Protein AF-A0A920E209-F1 (afdb_monomer)

Mean predicted aligned error: 7.79 Å

Structure (mmCIF, N/CA/C/O backbone):
data_AF-A0A920E209-F1
#
_entry.id   AF-A0A920E209-F1
#
loop_
_atom_site.group_PDB
_atom_site.id
_atom_site.type_symbol
_atom_site.label_atom_id
_atom_site.label_alt_id
_atom_site.label_comp_id
_atom_site.label_asym_id
_atom_site.label_entity_id
_atom_site.label_seq_id
_atom_site.pdbx_PDB_ins_code
_atom_site.Cartn_x
_atom_site.Cartn_y
_atom_site.Cartn_z
_atom_site.occupancy
_atom_site.B_iso_or_equiv
_atom_site.auth_seq_id
_atom_site.auth_comp_id
_atom_site.auth_asym_id
_atom_site.auth_atom_id
_atom_site.pdbx_PDB_model_num
ATOM 1 N N . MET A 1 1 ? -25.751 4.211 26.851 1.00 47.56 1 MET A N 1
ATOM 2 C CA . MET A 1 1 ? -25.459 3.752 25.476 1.00 47.56 1 MET A CA 1
ATOM 3 C C . MET A 1 1 ? -23.977 3.979 25.230 1.00 47.56 1 MET A C 1
ATOM 5 O O . MET A 1 1 ? -23.558 5.127 25.283 1.00 47.56 1 MET A O 1
ATOM 9 N N . PHE A 1 2 ? -23.176 2.920 25.103 1.00 62.81 2 PHE A N 1
ATOM 10 C CA . PHE A 1 2 ? -21.731 3.042 24.882 1.00 62.81 2 PHE A CA 1
ATOM 11 C C . PHE A 1 2 ? -21.479 2.940 23.378 1.00 62.81 2 PHE A C 1
ATOM 13 O O . PHE A 1 2 ? -21.794 1.918 22.775 1.00 62.81 2 PHE A O 1
ATOM 20 N N . ILE A 1 3 ? -21.002 4.022 22.769 1.00 62.69 3 ILE A N 1
ATOM 21 C CA . ILE A 1 3 ? -20.596 4.047 21.365 1.00 62.69 3 ILE A CA 1
ATOM 22 C C . ILE A 1 3 ? -19.070 4.036 21.363 1.00 62.69 3 ILE A C 1
ATOM 24 O O . ILE A 1 3 ? -18.455 4.956 21.902 1.00 62.69 3 ILE A O 1
ATOM 28 N N . ASP A 1 4 ? -18.467 3.007 20.770 1.00 79.12 4 ASP A N 1
ATOM 29 C CA . ASP A 1 4 ? -17.036 3.004 20.477 1.00 79.12 4 ASP A CA 1
ATOM 30 C C . ASP A 1 4 ? -16.832 3.424 19.017 1.00 79.12 4 ASP A C 1
ATOM 32 O O . ASP A 1 4 ? -17.442 2.868 18.105 1.00 79.12 4 ASP A O 1
ATOM 36 N N . GLN A 1 5 ? -16.017 4.453 18.805 1.00 82.81 5 GLN A N 1
ATOM 37 C CA . GLN A 1 5 ? -15.680 4.998 17.493 1.00 82.81 5 GLN A CA 1
ATOM 38 C C . GLN A 1 5 ? -14.164 5.140 17.397 1.00 82.81 5 GLN A C 1
ATOM 40 O O . GLN A 1 5 ? -13.503 5.599 18.333 1.00 82.81 5 GLN A O 1
ATOM 45 N N . ALA A 1 6 ? -13.617 4.775 16.241 1.00 86.06 6 ALA A N 1
ATOM 46 C CA . ALA A 1 6 ? -12.212 4.957 15.916 1.00 86.06 6 ALA A CA 1
ATOM 47 C C . ALA A 1 6 ? -12.084 5.560 14.515 1.00 86.06 6 ALA A C 1
ATOM 49 O O . ALA A 1 6 ? -12.798 5.174 13.592 1.00 86.06 6 ALA A O 1
ATOM 50 N N . GLN A 1 7 ? -11.160 6.507 14.363 1.00 87.62 7 GLN A N 1
ATOM 51 C CA . GLN A 1 7 ? -10.811 7.097 13.076 1.00 87.62 7 GLN A CA 1
ATOM 52 C C . GLN A 1 7 ? -9.465 6.538 12.624 1.00 87.62 7 GLN A C 1
ATOM 54 O O . GLN A 1 7 ? -8.483 6.603 13.368 1.00 87.62 7 GLN A O 1
ATOM 59 N N . LEU A 1 8 ? -9.435 6.013 11.401 1.00 89.62 8 LEU A N 1
ATOM 60 C CA . LEU A 1 8 ? -8.256 5.408 10.794 1.00 89.62 8 LEU A CA 1
ATOM 61 C C . LEU A 1 8 ? -7.813 6.177 9.553 1.00 89.62 8 LEU A C 1
ATOM 63 O O . LEU A 1 8 ? -8.634 6.642 8.766 1.00 89.62 8 LEU A O 1
ATOM 67 N N . GLU A 1 9 ? -6.502 6.256 9.364 1.00 91.38 9 GLU A N 1
ATOM 68 C CA . GLU A 1 9 ? -5.861 6.717 8.140 1.00 91.38 9 GLU A CA 1
ATOM 69 C C . GLU A 1 9 ? -5.362 5.488 7.368 1.00 91.38 9 GLU A C 1
ATOM 71 O O . GLU A 1 9 ? -4.447 4.782 7.807 1.00 91.38 9 GLU A O 1
ATOM 76 N N . LEU A 1 10 ? -5.992 5.210 6.226 1.00 90.88 10 LEU A N 1
ATOM 77 C CA . LEU A 1 10 ? -5.671 4.067 5.373 1.00 90.88 10 LEU A CA 1
ATOM 78 C C . LEU A 1 10 ? -5.026 4.564 4.080 1.00 90.88 10 LEU A C 1
ATOM 80 O O . LEU A 1 10 ? -5.593 5.402 3.380 1.00 90.88 10 LEU A O 1
ATOM 84 N N . GLN A 1 11 ? -3.861 4.020 3.740 1.00 91.62 11 GLN A N 1
ATOM 85 C CA . GLN A 1 11 ? -3.158 4.335 2.502 1.00 91.62 11 GLN A CA 1
ATOM 86 C C . GLN A 1 11 ? -2.839 3.053 1.732 1.00 91.62 11 GLN A C 1
ATOM 88 O O . GLN A 1 11 ? -2.039 2.230 2.176 1.00 91.62 11 GLN A O 1
ATOM 93 N N . ALA A 1 12 ? -3.447 2.891 0.557 1.00 89.06 12 ALA A N 1
ATOM 94 C CA . ALA A 1 12 ? -3.107 1.799 -0.348 1.00 89.06 12 ALA A CA 1
ATOM 95 C C . ALA A 1 12 ? -1.672 1.941 -0.886 1.00 89.06 12 ALA A C 1
ATOM 97 O O . ALA A 1 12 ? -1.108 3.039 -0.943 1.00 89.06 12 ALA A O 1
ATOM 98 N N . GLY A 1 13 ? -1.095 0.817 -1.298 1.00 90.00 13 GLY A N 1
ATOM 99 C CA . GLY A 1 13 ? 0.233 0.770 -1.882 1.00 90.00 13 GLY A CA 1
ATOM 100 C C . GLY A 1 13 ? 0.244 1.406 -3.264 1.00 90.00 13 GLY A C 1
ATOM 101 O O . GLY A 1 13 ? -0.689 1.236 -4.052 1.00 90.00 13 GLY A O 1
ATOM 102 N N . LYS A 1 14 ? 1.320 2.121 -3.595 1.00 90.56 14 LYS A N 1
ATOM 103 C CA . LYS A 1 14 ? 1.521 2.615 -4.962 1.00 90.56 14 LYS A CA 1
ATOM 104 C C . LYS A 1 14 ? 1.881 1.456 -5.888 1.00 90.56 14 LYS A C 1
ATOM 106 O O . LYS A 1 14 ? 2.532 0.503 -5.462 1.00 90.56 14 LYS A O 1
ATOM 111 N N . GLY A 1 15 ? 1.489 1.551 -7.157 1.00 88.69 15 GLY A N 1
ATOM 112 C CA . GLY A 1 15 ? 2.018 0.667 -8.196 1.00 88.69 15 GLY A CA 1
ATOM 113 C C . GLY A 1 15 ? 3.533 0.834 -8.337 1.00 88.69 15 GLY A C 1
ATOM 114 O O . GLY A 1 15 ? 4.059 1.935 -8.161 1.00 88.69 15 GLY A O 1
ATOM 115 N N . GLY A 1 16 ? 4.224 -0.263 -8.624 1.00 89.19 16 GLY A N 1
ATOM 116 C CA . GLY A 1 16 ? 5.644 -0.268 -8.942 1.00 89.19 16 GLY A CA 1
ATOM 117 C C . GLY A 1 16 ? 5.911 0.379 -10.296 1.00 89.19 16 GLY A C 1
ATOM 118 O O . GLY A 1 16 ? 5.049 0.389 -11.175 1.00 89.19 16 GLY A O 1
ATOM 119 N N . ALA A 1 17 ? 7.117 0.909 -10.477 1.00 88.31 17 ALA A N 1
ATOM 120 C CA . ALA A 1 17 ? 7.557 1.394 -11.778 1.00 88.31 17 ALA A CA 1
ATOM 121 C C . ALA A 1 17 ? 7.854 0.208 -12.708 1.00 88.31 17 ALA A C 1
ATOM 123 O O . ALA A 1 17 ? 8.466 -0.773 -12.285 1.00 88.31 17 ALA A O 1
ATOM 124 N N . GLY A 1 18 ? 7.430 0.303 -13.970 1.00 86.81 18 GLY A N 1
ATOM 125 C CA . GLY A 1 18 ? 7.960 -0.563 -15.024 1.00 86.81 18 GLY A CA 1
ATOM 126 C C . GLY A 1 18 ? 9.395 -0.172 -15.370 1.00 86.81 18 GLY A C 1
A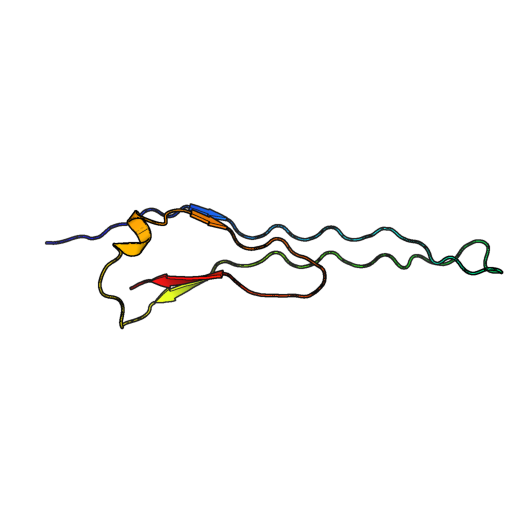TOM 127 O O . GLY A 1 18 ? 9.824 0.950 -15.089 1.00 86.81 18 GLY A O 1
ATOM 128 N N . SER A 1 19 ? 10.140 -1.087 -15.979 1.00 88.69 19 SER A N 1
ATOM 129 C CA . SER A 1 19 ? 11.481 -0.800 -16.480 1.00 88.69 19 SER A CA 1
ATOM 130 C C . SER A 1 19 ? 11.453 -0.559 -17.985 1.00 88.69 19 SER A C 1
ATOM 132 O O . SER A 1 19 ? 10.711 -1.199 -18.724 1.00 88.69 19 SER A O 1
ATOM 134 N N . ILE A 1 20 ? 12.284 0.376 -18.446 1.00 88.75 20 ILE A N 1
ATOM 135 C CA . ILE A 1 20 ? 12.596 0.541 -19.865 1.00 88.75 20 ILE A CA 1
ATOM 136 C C . ILE A 1 20 ? 14.007 -0.003 -20.052 1.00 88.75 20 ILE A C 1
ATOM 138 O O . ILE A 1 20 ? 14.979 0.619 -19.623 1.00 88.75 20 ILE A O 1
ATOM 142 N N . SER A 1 21 ? 14.117 -1.174 -20.667 1.00 88.88 21 SER A N 1
ATOM 143 C CA . SER A 1 21 ? 15.396 -1.793 -21.001 1.00 88.88 21 SER A CA 1
ATOM 144 C C . SER A 1 21 ? 15.371 -2.368 -22.412 1.00 88.88 21 SER A C 1
ATOM 146 O O . SER A 1 21 ? 14.309 -2.580 -23.005 1.00 88.88 21 SER A O 1
ATOM 148 N N . PHE A 1 22 ? 16.570 -2.557 -22.956 1.00 91.19 22 PHE A N 1
ATOM 149 C CA . PHE A 1 22 ? 16.792 -3.175 -24.252 1.00 91.19 22 PHE A CA 1
ATOM 150 C C . PHE A 1 22 ? 17.793 -4.308 -24.096 1.00 91.19 22 PHE A C 1
ATOM 152 O O . PHE A 1 22 ? 18.822 -4.144 -23.426 1.00 91.19 22 PHE A O 1
ATOM 159 N N . ARG A 1 23 ? 17.540 -5.407 -24.806 1.00 91.56 23 ARG A N 1
ATOM 160 C CA . ARG A 1 23 ? 18.438 -6.562 -24.837 1.00 91.56 23 ARG A CA 1
ATOM 161 C C . ARG A 1 23 ? 19.793 -6.161 -25.403 1.00 91.56 23 ARG A C 1
ATOM 163 O O . ARG A 1 23 ? 19.878 -5.460 -26.413 1.00 91.56 23 ARG A O 1
ATOM 170 N N . ARG A 1 24 ? 20.868 -6.641 -24.778 1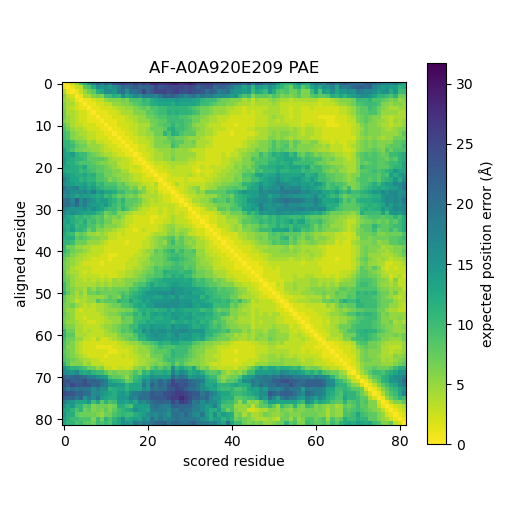.00 89.62 24 ARG A N 1
ATOM 171 C CA . ARG A 1 24 ? 22.243 -6.440 -25.253 1.00 89.62 24 ARG A CA 1
ATOM 172 C C . ARG A 1 24 ? 22.935 -7.780 -25.424 1.00 89.62 24 ARG A C 1
ATOM 174 O O . ARG A 1 24 ? 23.196 -8.475 -24.450 1.00 89.62 24 ARG A O 1
ATOM 181 N N . GLU A 1 25 ? 23.261 -8.112 -26.667 1.00 93.00 25 GLU A N 1
ATOM 182 C CA . GLU A 1 25 ? 23.972 -9.337 -27.033 1.00 93.00 25 GLU A CA 1
ATOM 183 C C . GLU A 1 25 ? 25.187 -8.985 -27.891 1.00 93.00 25 GLU A C 1
ATOM 185 O O . GLU A 1 25 ? 25.148 -8.043 -28.682 1.00 93.00 25 GLU A O 1
ATOM 190 N N . LYS A 1 26 ? 26.277 -9.747 -27.742 1.00 88.69 26 LYS A N 1
ATOM 191 C CA . LYS A 1 26 ? 27.613 -9.422 -28.281 1.00 88.69 26 LYS A CA 1
ATOM 192 C C . LYS A 1 26 ? 27.642 -9.136 -29.792 1.00 88.69 26 LYS A C 1
ATOM 194 O O . LYS A 1 26 ? 28.510 -8.396 -30.243 1.00 88.69 26 LYS A O 1
ATOM 199 N N . PHE A 1 27 ? 26.704 -9.694 -30.557 1.00 90.75 27 PHE A N 1
ATOM 200 C CA . PHE A 1 27 ? 26.623 -9.544 -32.015 1.00 90.75 27 PHE A CA 1
ATOM 201 C C . PHE A 1 27 ? 25.295 -8.947 -32.500 1.00 90.75 27 PHE A C 1
ATOM 203 O O . PHE A 1 27 ? 25.034 -8.936 -33.700 1.00 90.75 27 PHE A O 1
ATOM 210 N N . ILE A 1 28 ? 24.460 -8.435 -31.590 1.00 87.25 28 ILE A N 1
ATOM 211 C CA . ILE A 1 28 ? 23.185 -7.800 -31.935 1.00 87.25 28 ILE A CA 1
ATOM 212 C C . ILE A 1 28 ? 23.281 -6.308 -31.593 1.00 87.25 28 ILE A C 1
ATOM 214 O O . ILE A 1 28 ? 23.142 -5.936 -30.427 1.00 87.25 28 ILE A O 1
ATOM 218 N N . PRO A 1 29 ? 23.508 -5.431 -32.590 1.00 85.62 29 PRO A N 1
ATOM 219 C CA . PRO A 1 29 ? 23.728 -4.005 -32.348 1.00 85.62 29 PRO A CA 1
ATOM 220 C C . PRO A 1 29 ? 22.491 -3.267 -31.810 1.00 85.62 29 PRO A C 1
ATOM 222 O O . PRO A 1 29 ? 22.636 -2.227 -31.171 1.00 85.62 29 PRO A O 1
ATOM 225 N N . LYS A 1 30 ? 21.278 -3.787 -32.045 1.00 87.75 30 LYS A N 1
ATOM 226 C CA . LYS A 1 30 ? 20.024 -3.267 -31.476 1.00 87.75 30 LYS A CA 1
ATOM 227 C C . LYS A 1 30 ? 19.133 -4.427 -31.040 1.00 87.75 30 LYS A C 1
ATOM 229 O O . LYS A 1 30 ? 18.374 -4.956 -31.848 1.00 87.75 30 LYS A O 1
ATOM 234 N N . GLY A 1 31 ? 19.250 -4.849 -29.783 1.00 87.19 31 GLY A N 1
ATOM 235 C CA . GLY A 1 31 ? 18.293 -5.790 -29.209 1.00 87.19 31 GLY A CA 1
ATOM 236 C C . GLY A 1 31 ? 16.936 -5.124 -28.972 1.00 87.19 31 GLY A C 1
ATOM 237 O O . GLY A 1 31 ? 16.849 -3.912 -28.762 1.00 87.19 31 GLY A O 1
ATOM 238 N N . GLY A 1 32 ? 15.868 -5.918 -29.053 1.00 93.44 32 GLY A N 1
ATOM 239 C CA . GLY A 1 32 ? 14.506 -5.445 -28.802 1.00 93.44 32 GLY A CA 1
ATOM 240 C C . GLY A 1 32 ? 14.289 -4.999 -27.347 1.00 93.44 32 GLY A C 1
ATOM 241 O O . GLY A 1 32 ? 15.119 -5.303 -26.483 1.00 93.44 32 GLY A O 1
ATOM 242 N N . PRO A 1 33 ? 13.185 -4.286 -27.065 1.00 93.44 33 PRO A N 1
ATOM 243 C CA . PRO A 1 33 ? 12.821 -3.917 -25.702 1.00 93.44 33 PRO A CA 1
ATOM 244 C C . PRO A 1 33 ? 12.561 -5.174 -24.856 1.00 93.44 33 PRO A C 1
ATOM 246 O O . PRO A 1 33 ? 11.829 -6.067 -25.278 1.00 93.44 33 PRO A O 1
ATOM 249 N N . ASP A 1 34 ? 13.159 -5.236 -23.668 1.00 90.81 34 ASP A N 1
ATOM 250 C CA . ASP A 1 34 ? 12.963 -6.296 -22.662 1.00 90.81 34 ASP A CA 1
ATOM 251 C C . ASP A 1 34 ? 12.572 -5.744 -21.285 1.00 90.81 34 ASP A C 1
ATOM 253 O O . ASP A 1 34 ? 12.660 -6.437 -20.273 1.00 90.81 34 ASP A O 1
ATOM 257 N N . GLY A 1 35 ? 12.120 -4.490 -21.258 1.00 88.06 35 GLY A N 1
ATOM 258 C CA . GLY A 1 35 ? 11.574 -3.855 -20.068 1.00 88.06 35 GLY A CA 1
ATOM 259 C C . GLY A 1 35 ? 10.357 -4.599 -19.515 1.00 88.06 35 GLY A C 1
ATOM 260 O O . GLY A 1 35 ? 9.486 -5.041 -20.265 1.00 88.06 35 GLY A O 1
ATOM 261 N N . GLY A 1 36 ? 10.296 -4.732 -18.192 1.00 88.62 36 GLY A N 1
ATOM 262 C CA . GLY A 1 36 ? 9.210 -5.396 -17.478 1.00 88.62 36 GLY A CA 1
ATOM 263 C C . GLY A 1 36 ? 8.145 -4.421 -16.972 1.00 88.62 36 GLY A C 1
ATOM 264 O O . GLY A 1 36 ? 8.393 -3.231 -16.777 1.00 88.62 36 GLY A O 1
ATOM 265 N N . ASN A 1 37 ? 6.952 -4.945 -16.694 1.00 89.06 37 ASN A N 1
ATOM 266 C CA . ASN A 1 37 ? 5.883 -4.182 -16.053 1.00 89.06 37 ASN A CA 1
ATOM 267 C C . ASN A 1 37 ? 6.169 -3.950 -14.563 1.00 89.06 37 ASN A C 1
ATOM 269 O O . ASN A 1 37 ? 6.802 -4.773 -13.898 1.00 89.06 37 ASN A O 1
ATOM 273 N N . GLY A 1 38 ? 5.642 -2.847 -14.035 1.00 87.12 38 GLY A N 1
ATOM 274 C CA . GLY A 1 38 ? 5.662 -2.560 -12.607 1.00 87.12 38 GLY A CA 1
ATOM 275 C C . GLY A 1 38 ? 4.694 -3.442 -11.815 1.00 87.12 38 GLY A C 1
ATOM 276 O O . GLY A 1 38 ? 3.660 -3.874 -12.327 1.00 87.12 38 GLY A O 1
ATOM 277 N N . GLY A 1 39 ? 5.030 -3.715 -10.553 1.00 88.69 39 GLY A N 1
ATOM 278 C CA . GLY A 1 39 ? 4.196 -4.520 -9.658 1.00 88.69 39 GLY A CA 1
ATOM 279 C C . GLY A 1 39 ? 2.902 -3.814 -9.239 1.00 88.69 39 GLY A C 1
ATOM 280 O O . GLY A 1 39 ? 2.832 -2.587 -9.177 1.00 88.69 39 GLY A O 1
ATOM 281 N N . ARG A 1 40 ? 1.862 -4.576 -8.892 1.00 87.31 40 ARG A N 1
ATOM 282 C CA . ARG A 1 40 ? 0.628 -4.007 -8.331 1.00 87.31 40 ARG A CA 1
ATOM 283 C C . ARG A 1 40 ? 0.866 -3.559 -6.885 1.00 87.31 40 ARG A C 1
ATOM 285 O O . ARG A 1 40 ? 1.460 -4.297 -6.107 1.00 87.31 40 ARG A O 1
ATOM 292 N N . GLY A 1 41 ? 0.388 -2.368 -6.530 1.00 87.44 41 GLY A N 1
ATOM 293 C CA . GLY A 1 41 ? 0.412 -1.884 -5.148 1.00 87.44 41 GLY A CA 1
ATOM 294 C C . GLY A 1 41 ? -0.478 -2.714 -4.221 1.00 87.44 41 GLY A C 1
ATOM 295 O O . GLY A 1 41 ? -1.499 -3.254 -4.653 1.00 87.44 41 GLY A O 1
ATOM 296 N N . GLY A 1 42 ? -0.087 -2.826 -2.952 1.00 88.12 42 GLY A N 1
ATOM 297 C CA . GLY A 1 42 ? -0.836 -3.566 -1.944 1.00 88.12 42 GLY A CA 1
ATOM 298 C C . GLY A 1 42 ? -2.203 -2.943 -1.650 1.00 88.12 42 GLY A C 1
ATOM 299 O O . GLY A 1 42 ? -2.366 -1.721 -1.634 1.00 88.12 42 GLY A O 1
ATOM 300 N N . ASN A 1 43 ? -3.186 -3.795 -1.371 1.00 86.38 43 ASN A N 1
ATOM 301 C CA . ASN A 1 43 ? -4.523 -3.37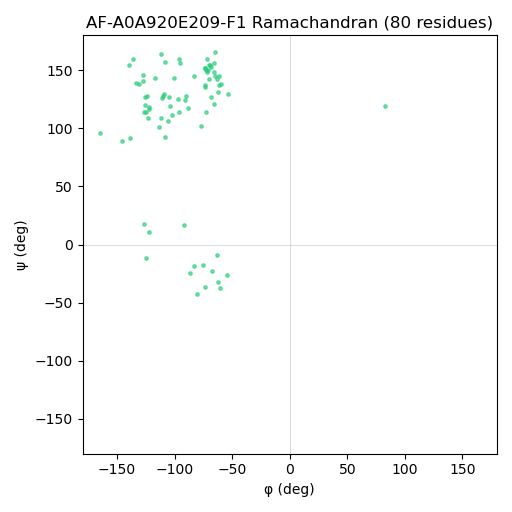6 -0.955 1.00 86.38 43 ASN A CA 1
ATOM 302 C C . ASN A 1 43 ? -4.634 -3.384 0.575 1.00 86.38 43 ASN A C 1
ATOM 304 O O . ASN A 1 43 ? -3.932 -4.141 1.246 1.00 86.38 43 ASN A O 1
ATOM 308 N N . ILE A 1 44 ? -5.560 -2.589 1.109 1.00 88.19 44 ILE A N 1
ATOM 309 C CA . ILE A 1 44 ? -5.997 -2.677 2.505 1.00 88.19 44 ILE A CA 1
ATOM 310 C C . ILE A 1 44 ? -7.411 -3.243 2.510 1.00 88.19 44 ILE A C 1
ATOM 312 O O . ILE A 1 44 ? -8.274 -2.742 1.788 1.00 88.19 44 ILE A O 1
ATOM 316 N N . VAL A 1 45 ? -7.643 -4.276 3.317 1.00 88.12 45 VAL A N 1
ATOM 317 C CA . VAL A 1 45 ? -8.959 -4.908 3.466 1.00 88.12 45 VAL A CA 1
ATOM 318 C C . VAL A 1 45 ? -9.357 -4.887 4.934 1.00 88.12 45 VAL A C 1
ATOM 320 O O . VAL A 1 45 ? -8.584 -5.328 5.786 1.00 88.12 45 VAL A O 1
ATOM 323 N N . LEU A 1 46 ? -10.560 -4.383 5.210 1.00 87.06 46 LEU A N 1
ATOM 324 C CA . LEU A 1 46 ? -11.192 -4.469 6.523 1.00 87.06 46 LEU A CA 1
ATOM 325 C C . LEU A 1 46 ? -12.020 -5.756 6.582 1.00 87.06 46 LEU A C 1
ATOM 327 O O . LEU A 1 46 ? -12.835 -5.993 5.690 1.00 87.06 46 LEU A O 1
ATOM 331 N N . ILE A 1 47 ? -11.813 -6.581 7.607 1.00 88.06 47 ILE A N 1
ATOM 332 C CA . ILE A 1 47 ? -12.576 -7.822 7.808 1.00 88.06 47 ILE A CA 1
ATOM 333 C C . ILE A 1 47 ? -13.179 -7.826 9.205 1.00 88.06 47 ILE A C 1
ATOM 335 O O . ILE A 1 47 ? -12.438 -7.667 10.168 1.00 88.06 47 ILE A O 1
ATOM 339 N N . GLY A 1 48 ? -14.490 -8.046 9.304 1.00 87.62 48 GLY A N 1
ATOM 340 C CA . GLY A 1 48 ? -15.168 -8.279 10.580 1.00 87.62 48 GLY A CA 1
ATOM 341 C C . GLY A 1 48 ? -14.765 -9.627 11.188 1.00 87.62 48 GLY A C 1
ATOM 342 O O . GLY A 1 48 ? -14.855 -10.656 10.517 1.00 87.62 48 GLY A O 1
ATOM 343 N N . ASP A 1 49 ? -14.318 -9.629 12.439 1.00 86.06 49 A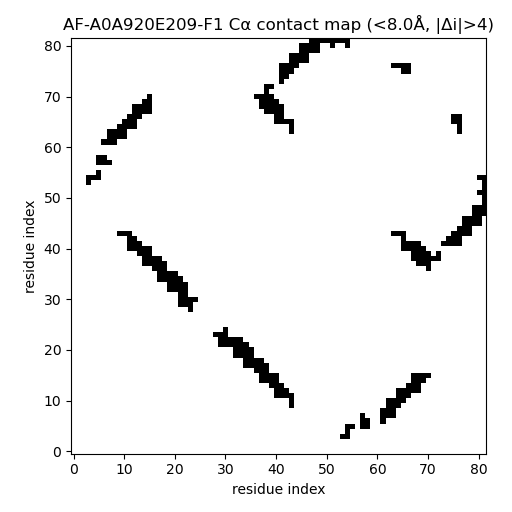SP A N 1
ATOM 344 C CA . ASP A 1 49 ? -13.956 -10.802 13.231 1.00 86.06 49 ASP A CA 1
ATOM 34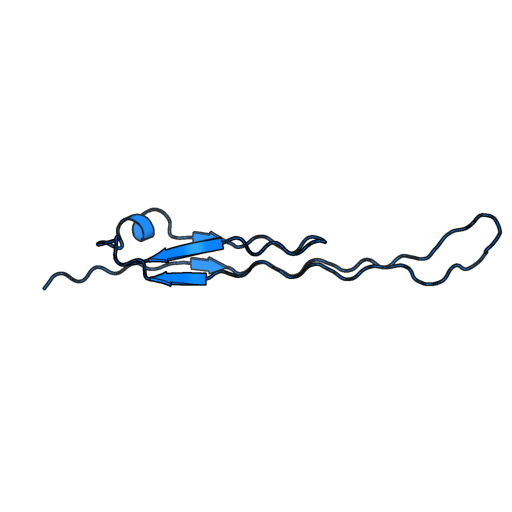5 C C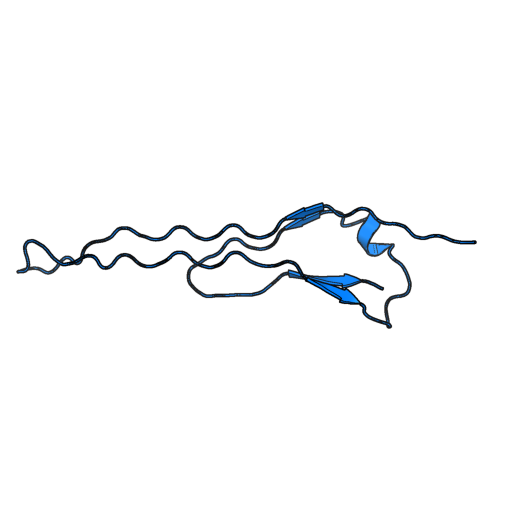 . ASP A 1 49 ? -14.796 -10.794 14.511 1.00 86.06 49 ASP A C 1
ATOM 347 O O . ASP A 1 49 ? -14.568 -10.006 15.428 1.00 86.06 49 ASP A O 1
ATOM 351 N N . SER A 1 50 ? -15.753 -11.719 14.590 1.00 86.56 50 SER A N 1
ATOM 352 C CA . SER A 1 50 ? -16.699 -11.834 15.706 1.00 86.56 50 SER A CA 1
ATOM 353 C C . SER A 1 50 ? -16.046 -12.146 17.059 1.00 86.56 50 SER A C 1
ATOM 355 O O . SER A 1 50 ? -16.727 -12.142 18.085 1.00 86.56 50 SER A O 1
ATOM 357 N N . ASN A 1 51 ? -14.748 -12.468 17.080 1.00 85.62 51 ASN A N 1
ATOM 358 C CA . ASN A 1 51 ? -13.996 -12.681 18.316 1.00 85.62 51 ASN A CA 1
ATOM 359 C C . ASN A 1 51 ? -13.490 -11.372 18.934 1.00 85.62 51 ASN A C 1
ATOM 361 O O . ASN A 1 51 ? -13.156 -11.347 20.121 1.00 85.62 51 ASN A O 1
ATOM 365 N N . LEU A 1 52 ? -13.432 -10.288 18.158 1.00 83.56 52 LEU A N 1
ATOM 366 C CA . LEU A 1 52 ? -13.102 -8.964 18.666 1.00 83.56 52 LEU A CA 1
ATOM 367 C C . LEU A 1 52 ? -14.369 -8.329 19.250 1.00 83.56 52 LEU A C 1
ATOM 369 O O . LEU A 1 52 ? -15.474 -8.553 18.771 1.00 83.56 52 LEU A O 1
ATOM 373 N N . ARG A 1 53 ? -14.221 -7.546 20.325 1.00 83.81 53 ARG A N 1
ATOM 374 C CA . ARG A 1 53 ? -15.360 -6.902 21.013 1.00 83.81 53 ARG A CA 1
ATOM 375 C C . ARG A 1 53 ? -15.236 -5.386 21.150 1.00 83.81 53 ARG A C 1
ATOM 377 O O . ARG A 1 53 ? -16.209 -4.745 21.535 1.00 83.81 53 ARG A O 1
ATOM 384 N N . THR A 1 54 ? -14.063 -4.811 20.879 1.00 82.62 54 THR A N 1
ATOM 385 C CA . THR A 1 54 ? -13.794 -3.371 21.029 1.00 82.62 54 THR A CA 1
ATOM 386 C C . THR A 1 54 ? -12.951 -2.838 19.868 1.00 82.62 54 THR A C 1
ATOM 388 O O . THR A 1 54 ? -12.187 -3.582 19.253 1.00 82.62 54 THR A O 1
ATOM 391 N N . LEU A 1 55 ? -13.053 -1.535 19.579 1.00 84.31 55 LEU A N 1
ATOM 392 C CA . LEU A 1 55 ? -12.193 -0.837 18.612 1.00 84.31 55 LEU A CA 1
ATOM 393 C C . LEU A 1 55 ? -10.957 -0.219 19.285 1.00 84.31 55 LEU A C 1
ATOM 395 O O . LEU A 1 55 ? -10.297 0.659 18.723 1.00 84.31 55 LEU A O 1
ATOM 399 N N . GLN A 1 56 ? -10.631 -0.656 20.502 1.00 83.06 56 GLN A N 1
ATOM 400 C CA . GLN A 1 56 ? -9.586 -0.050 21.322 1.00 83.06 56 GLN A CA 1
ATOM 401 C C . GLN A 1 56 ? -8.206 -0.118 20.645 1.00 83.06 56 GLN A C 1
ATOM 403 O O . GLN A 1 56 ? -7.466 0.868 20.667 1.00 83.06 56 GLN A O 1
ATOM 408 N N . ASP A 1 57 ? -7.906 -1.214 19.945 1.00 79.75 57 ASP A N 1
ATOM 409 C CA . ASP A 1 57 ? -6.653 -1.396 19.197 1.00 79.75 57 ASP A CA 1
ATOM 410 C C . ASP A 1 57 ? -6.486 -0.357 18.070 1.00 79.75 57 ASP A C 1
ATOM 412 O O . ASP A 1 57 ? -5.381 0.128 17.797 1.00 79.75 57 ASP A O 1
ATOM 416 N N . PHE A 1 58 ? -7.600 0.081 17.477 1.00 81.31 58 PHE A N 1
ATOM 417 C CA . PHE A 1 58 ? -7.641 1.091 16.416 1.00 81.31 58 PHE A CA 1
ATOM 418 C C . PHE A 1 58 ? -7.430 2.518 16.914 1.00 81.31 58 PHE A C 1
ATOM 420 O O . PHE A 1 58 ? -7.057 3.391 16.127 1.00 81.31 58 PHE A O 1
ATOM 427 N N . ARG A 1 59 ? -7.597 2.775 18.218 1.00 80.75 59 ARG A N 1
ATOM 428 C CA . ARG A 1 59 ? -7.226 4.075 18.798 1.00 80.75 59 ARG A CA 1
ATOM 429 C C . ARG A 1 59 ? -5.720 4.244 18.926 1.00 80.75 59 ARG A C 1
ATOM 431 O O . ARG A 1 59 ? -5.240 5.364 18.745 1.00 80.75 59 ARG A O 1
ATOM 438 N N . TYR A 1 60 ? -4.991 3.174 19.246 1.00 80.12 60 TYR A N 1
ATOM 439 C CA . TYR A 1 60 ? -3.536 3.230 19.415 1.00 80.12 60 TYR A CA 1
ATOM 440 C C . TYR A 1 60 ? -2.810 3.184 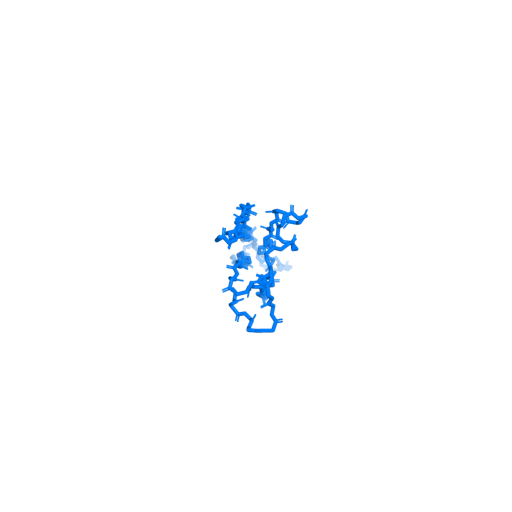18.071 1.00 80.12 60 TYR A C 1
ATOM 442 O O . TYR A 1 60 ? -1.892 3.972 17.840 1.00 80.12 60 TYR A O 1
ATOM 450 N N . LYS A 1 61 ? -3.254 2.321 17.147 1.00 82.38 61 LYS A N 1
ATOM 451 C CA . LYS A 1 61 ? -2.694 2.231 15.794 1.00 82.38 61 LYS A CA 1
ATOM 452 C C . LYS A 1 61 ? -3.673 2.798 14.769 1.00 82.38 61 LYS A C 1
ATOM 454 O O . LYS A 1 61 ? -4.521 2.088 14.237 1.00 82.38 61 LYS A O 1
ATOM 459 N N . LYS A 1 62 ? -3.516 4.092 14.482 1.00 86.19 62 LYS A N 1
ATOM 460 C CA . LYS A 1 62 ? -4.415 4.847 13.592 1.00 86.19 62 LYS A CA 1
ATOM 461 C C . LYS A 1 62 ? -4.050 4.760 12.111 1.00 86.19 62 LYS A C 1
ATOM 463 O O . LYS A 1 62 ? -4.922 4.962 11.277 1.00 86.19 62 LYS A O 1
ATOM 468 N N . LYS A 1 63 ? -2.784 4.489 11.774 1.00 89.56 63 LYS A N 1
ATOM 469 C CA . LYS A 1 63 ? -2.284 4.531 10.391 1.00 89.56 63 LYS A CA 1
ATOM 470 C C . LYS A 1 63 ? -1.934 3.140 9.871 1.00 89.56 63 LYS A C 1
ATOM 472 O O . LYS A 1 63 ? -1.126 2.434 10.477 1.00 89.56 63 LYS A O 1
ATOM 477 N N . TYR A 1 64 ? -2.507 2.784 8.725 1.00 88.44 64 TYR A N 1
ATOM 478 C CA . TYR A 1 64 ? -2.232 1.543 8.004 1.00 88.44 64 TYR A CA 1
ATOM 479 C C . TYR A 1 64 ? -1.828 1.884 6.572 1.00 88.44 64 TYR A C 1
ATOM 481 O O . TYR A 1 64 ? -2.594 2.501 5.835 1.00 88.44 64 TYR A O 1
ATOM 489 N N . ILE A 1 65 ? -0.616 1.496 6.183 1.00 89.12 65 ILE A N 1
ATOM 490 C CA . ILE A 1 65 ? -0.052 1.777 4.860 1.00 89.12 65 ILE A CA 1
ATOM 491 C C . ILE A 1 65 ? 0.290 0.440 4.221 1.00 89.12 65 ILE A C 1
ATOM 493 O O . ILE A 1 65 ? 1.089 -0.312 4.777 1.00 89.12 65 ILE A O 1
ATOM 497 N N . ALA A 1 66 ? -0.331 0.121 3.091 1.00 88.56 66 ALA A N 1
ATOM 498 C CA . ALA A 1 66 ? 0.004 -1.070 2.322 1.00 88.56 66 ALA A CA 1
ATOM 499 C C . ALA A 1 66 ? 1.340 -0.909 1.586 1.00 88.56 66 ALA A C 1
ATOM 501 O O . ALA A 1 66 ? 1.768 0.196 1.248 1.00 88.56 66 ALA A O 1
ATOM 502 N N . SER A 1 67 ? 2.007 -2.035 1.354 1.00 85.94 67 SER A N 1
ATOM 503 C CA . SER A 1 67 ? 3.284 -2.087 0.648 1.00 85.94 67 SER A CA 1
ATOM 504 C C . SER A 1 67 ? 3.147 -1.614 -0.801 1.00 85.94 67 SER A C 1
ATOM 506 O O . SER A 1 67 ? 2.154 -1.887 -1.478 1.00 85.94 67 SER A O 1
ATOM 508 N N . ASN A 1 68 ? 4.159 -0.902 -1.299 1.00 86.75 68 ASN A N 1
ATOM 509 C CA . ASN A 1 68 ? 4.235 -0.565 -2.719 1.00 86.75 68 ASN A CA 1
ATOM 510 C C . ASN A 1 68 ? 4.481 -1.825 -3.554 1.00 86.75 68 ASN A C 1
ATOM 512 O O . ASN A 1 68 ? 5.087 -2.787 -3.083 1.00 86.75 68 ASN A O 1
ATOM 516 N N . GLY A 1 69 ? 4.034 -1.791 -4.806 1.00 82.25 69 GLY A N 1
ATOM 517 C CA . GLY A 1 69 ? 4.233 -2.878 -5.748 1.00 82.25 69 GLY A CA 1
ATOM 518 C C . GLY A 1 69 ? 5.709 -3.049 -6.073 1.00 82.25 69 GLY A C 1
ATOM 519 O O . GLY A 1 69 ? 6.350 -2.139 -6.596 1.00 82.25 69 GLY A O 1
ATOM 520 N N . ILE A 1 70 ? 6.228 -4.234 -5.789 1.00 75.19 70 ILE A N 1
ATOM 521 C CA . ILE A 1 70 ? 7.500 -4.735 -6.305 1.00 75.19 70 ILE A CA 1
ATOM 522 C C . ILE A 1 70 ? 7.139 -5.828 -7.319 1.00 75.19 70 ILE A C 1
ATOM 524 O O . ILE A 1 70 ? 6.014 -6.334 -7.305 1.00 75.19 70 ILE A O 1
ATOM 528 N N . GLN A 1 71 ? 8.026 -6.141 -8.263 1.00 61.72 71 GLN A N 1
ATOM 529 C CA . GLN A 1 71 ? 7.819 -7.316 -9.113 1.00 61.72 71 GLN A CA 1
ATOM 530 C C . GLN A 1 71 ? 7.597 -8.531 -8.193 1.00 61.72 71 GLN A C 1
ATOM 532 O O . GLN A 1 71 ? 8.348 -8.711 -7.242 1.00 61.72 71 GLN A O 1
ATOM 537 N N . ASP A 1 72 ? 6.530 -9.281 -8.465 1.00 51.75 72 ASP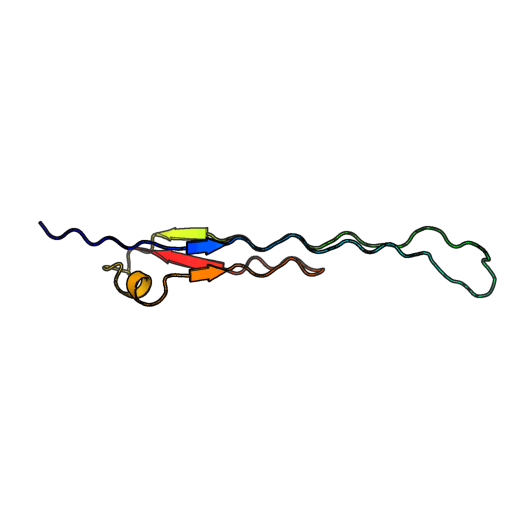 A N 1
ATOM 538 C CA . ASP A 1 72 ? 5.814 -10.233 -7.600 1.00 51.75 72 ASP A CA 1
ATOM 539 C C . ASP A 1 72 ? 4.759 -9.679 -6.625 1.00 51.75 72 ASP A C 1
ATOM 541 O O . ASP A 1 72 ? 4.978 -8.866 -5.729 1.00 51.75 72 ASP A O 1
ATOM 545 N N . HIS A 1 73 ? 3.538 -10.169 -6.848 1.00 48.34 73 HIS A N 1
ATOM 546 C CA . HIS A 1 73 ? 2.313 -9.799 -6.157 1.00 48.34 73 HIS A CA 1
ATOM 547 C C . HIS A 1 73 ? 2.291 -10.371 -4.738 1.00 48.34 73 HIS A C 1
ATOM 549 O O . HIS A 1 73 ? 2.122 -11.575 -4.562 1.00 48.34 73 HIS A O 1
ATOM 555 N N . GLN A 1 74 ? 2.333 -9.514 -3.719 1.00 51.38 74 GLN A N 1
ATOM 556 C CA . GLN A 1 74 ? 1.905 -9.904 -2.376 1.00 51.38 74 GLN A CA 1
ATOM 557 C C . GLN A 1 74 ? 0.791 -8.987 -1.873 1.00 51.38 74 GLN A C 1
ATOM 559 O O . GLN A 1 74 ? 0.964 -7.784 -1.688 1.00 51.38 74 GLN A O 1
ATOM 564 N N . ILE A 1 75 ? -0.384 -9.581 -1.650 1.00 56.16 75 ILE A N 1
ATOM 565 C CA . ILE A 1 75 ? -1.490 -8.952 -0.926 1.00 56.16 75 ILE A CA 1
ATOM 566 C C . ILE A 1 75 ? -1.139 -9.020 0.552 1.00 56.16 75 ILE A C 1
ATOM 568 O O . ILE A 1 75 ? -1.310 -10.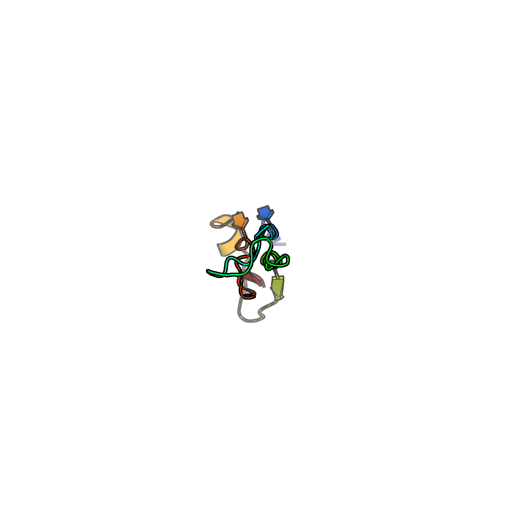082 1.140 1.00 56.16 75 ILE A O 1
ATOM 572 N N . GLN A 1 76 ? -0.675 -7.936 1.170 1.00 58.59 76 GLN A N 1
ATOM 573 C CA . GLN A 1 76 ? -0.481 -7.937 2.622 1.00 58.59 76 GLN A CA 1
ATOM 574 C C . GLN A 1 76 ? -0.767 -6.562 3.225 1.00 58.59 76 GLN A C 1
ATOM 576 O O . GLN A 1 76 ? 0.120 -5.725 3.343 1.00 58.59 76 GLN A O 1
ATOM 581 N N . ASN A 1 77 ? -2.031 -6.335 3.592 1.00 62.66 77 ASN A N 1
ATOM 582 C CA . ASN A 1 77 ? -2.397 -5.673 4.846 1.00 62.66 77 ASN A CA 1
ATOM 583 C C . ASN A 1 77 ? -3.881 -5.906 5.144 1.00 62.66 77 ASN A C 1
ATOM 585 O O . ASN A 1 77 ? -4.774 -5.220 4.644 1.00 62.66 77 ASN A O 1
ATOM 589 N N . LEU A 1 78 ? -4.121 -6.929 5.960 1.00 61.53 78 LEU A N 1
ATOM 590 C CA . LEU A 1 78 ? -5.432 -7.275 6.483 1.00 61.53 78 LEU A CA 1
ATOM 591 C C . LEU A 1 78 ? -5.625 -6.545 7.810 1.00 61.53 78 LEU A C 1
ATOM 593 O O . LEU A 1 78 ? -4.811 -6.688 8.722 1.00 61.53 78 LEU A O 1
ATOM 597 N N . VAL A 1 79 ? -6.699 -5.777 7.922 1.00 73.38 79 VAL A N 1
ATOM 598 C CA . VAL A 1 79 ? -7.068 -5.103 9.162 1.00 73.38 79 VAL A CA 1
ATOM 599 C C . VAL A 1 79 ? -8.345 -5.766 9.670 1.00 73.38 79 VAL A C 1
ATOM 601 O O . VAL A 1 79 ? -9.404 -5.637 9.062 1.00 73.38 79 VAL A O 1
ATOM 604 N N . LYS A 1 80 ? -8.239 -6.536 10.755 1.00 69.12 80 LYS A N 1
ATOM 605 C CA . LYS A 1 80 ? -9.382 -7.240 11.351 1.00 69.12 80 LYS A CA 1
ATOM 606 C C . LYS A 1 80 ? -10.094 -6.355 12.360 1.00 69.12 80 LYS A C 1
ATOM 608 O O . LYS A 1 80 ? -9.478 -6.003 13.356 1.00 69.12 80 LYS A O 1
ATOM 613 N N . MET A 1 81 ? -11.351 -6.020 12.119 1.00 72.50 81 MET A N 1
ATOM 614 C CA . MET A 1 81 ? -12.179 -5.188 12.995 1.00 72.50 81 MET A CA 1
ATOM 615 C C . MET A 1 81 ? -13.300 -6.019 13.625 1.00 72.50 81 MET A C 1
ATOM 617 O O . MET A 1 81 ? -13.553 -7.126 13.170 1.00 72.50 81 MET A O 1
ATOM 621 N N . VAL A 1 82 ? -13.925 -5.499 14.683 1.00 68.31 82 VAL A N 1
ATOM 622 C CA . VAL A 1 82 ? -15.130 -6.076 15.317 1.00 68.31 82 VAL A CA 1
ATOM 623 C C . VAL A 1 82 ? -16.292 -6.116 14.333 1.00 68.31 82 VAL A C 1
ATOM 625 O O . VAL A 1 82 ? -16.445 -5.113 13.599 1.00 68.31 82 VAL A O 1
#

Foldseek 3Di:
DDDADAAAAEAWAAWFQWDFDFDDDPPDPGGHTPIGHTFQIEDEDEAEDPVDDHCVVCNVVRYDHTHHGHPDDDHDDYHYDD

pLDDT: mean 82.3, std 11.3, range [47.56, 93.44]

Radius of gyration: 21.07 Å; Cα contacts (8 Å, |Δi|>4): 167; chains: 1; bounding box: 53×20×58 Å

Solvent-accessible surface area (backbone atoms only — not comparable to full-atom values): 5035 Å² total; per-residue (Å²): 137,91,82,86,84,65,73,71,49,79,40,65,19,48,63,26,75,55,49,92,43,58,45,82,50,101,88,42,96,76,41,59,80,66,43,49,77,37,14,63,33,12,50,71,44,83,39,78,35,90,87,46,88,63,60,65,70,39,67,78,56,33,73,48,72,22,46,59,15,44,81,71,85,64,85,58,41,80,44,78,39,84

Secondary structure (DSSP, 8-state):
--------EEEPPPPPPPP--B--BTTBSSPPB-PPPPPPPPP-EEEE-TT---SHHHHH--EEEPPPP-SS-----EEEE-

Sequence (82 aa):
MFIDQAQLELQAGKGGAGSISFRREKFIPKGGPDGGNGGRGGNIVLIGDSNLRTLQDFRYKKKYIASNGIQDHQIQNLVKMV

Nearest PDB structures (foldseek):
  1lnz-assembly1_A  TM=9.000E-01  e=2.758E-06  Bacillus subtilis
  1lnz-assembly2_B  TM=8.693E-01  e=3.702E-05  Bacillus subtilis
  7bl6-assembly1_9  TM=8.082E-01  e=1.193E-05  Escherichia coli K-12
  5m04-assembly1_A  TM=7.678E-01  e=1.045E-05  Escherichia coli DH5[alpha]
  1udx-assembly1_A  TM=7.565E-01  e=1.602E-04  Thermus thermophilus HB8